Protein AF-A0A355H9F8-F1 (afdb_monomer_lite)

Radius of gyration: 10.98 Å; chains: 1; bounding box: 28×16×30 Å

Sequence (65 aa):
MKLASLKSGRDGRLVVVHKALNSCVSVTEIAPTLQSALDNWSKCEPLLRETYLALEANKISFETF

Foldseek 3Di:
DDWDFDDDPDQGFIWDA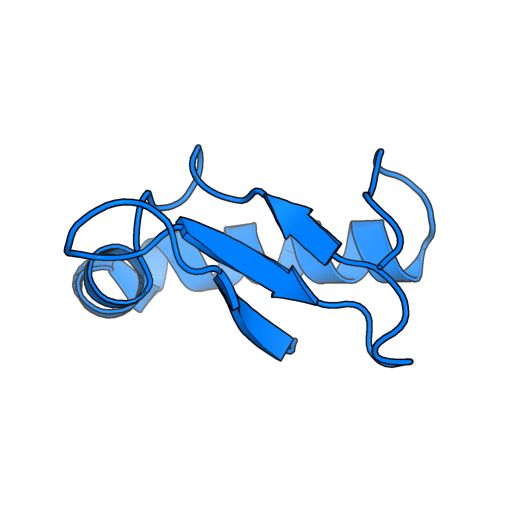APVRFKIDGPVVLPRHPVRCVVVVVRSVVVSVVVRVCVNVVNDDIDTD

Structure (mmCIF, N/CA/C/O backbone):
data_AF-A0A355H9F8-F1
#
_entry.id   AF-A0A355H9F8-F1
#
loop_
_atom_site.group_PDB
_atom_site.id
_atom_site.type_symbol
_atom_site.label_atom_id
_atom_site.label_alt_id
_atom_site.label_comp_id
_atom_site.label_asym_id
_atom_site.label_entity_id
_atom_site.label_seq_id
_atom_site.pdbx_PDB_ins_code
_atom_site.Cartn_x
_atom_site.Cartn_y
_atom_site.Cartn_z
_atom_site.occupancy
_atom_site.B_iso_or_equiv
_atom_site.auth_seq_id
_atom_site.auth_comp_id
_atom_site.auth_asym_id
_atom_site.auth_atom_id
_atom_site.pdbx_PDB_model_num
ATOM 1 N N . MET A 1 1 ? 0.371 -5.084 -7.430 1.00 89.31 1 MET A N 1
ATOM 2 C CA . MET A 1 1 ? 0.390 -3.942 -6.499 1.00 89.31 1 MET A CA 1
ATOM 3 C C . MET A 1 1 ? 0.715 -4.444 -5.108 1.00 89.31 1 MET A C 1
ATOM 5 O O . MET A 1 1 ? 0.127 -5.437 -4.695 1.00 89.31 1 MET A O 1
ATOM 9 N N . LYS A 1 2 ? 1.656 -3.800 -4.414 1.00 93.25 2 LYS A N 1
ATOM 10 C CA . LYS A 1 2 ? 1.938 -4.057 -2.997 1.00 93.25 2 LYS A CA 1
ATOM 11 C C . LYS A 1 2 ? 1.503 -2.833 -2.196 1.00 93.25 2 LYS A C 1
ATOM 13 O O . LYS A 1 2 ? 1.840 -1.715 -2.575 1.00 93.25 2 LYS A O 1
ATOM 18 N N . LEU A 1 3 ? 0.753 -3.052 -1.124 1.00 94.44 3 LEU A N 1
ATOM 19 C CA . LEU A 1 3 ? 0.341 -2.013 -0.184 1.00 94.44 3 LEU A CA 1
ATOM 20 C C . LEU A 1 3 ? 1.020 -2.276 1.154 1.00 94.44 3 LEU A C 1
ATOM 22 O O . LEU A 1 3 ? 1.143 -3.430 1.565 1.00 94.44 3 LEU A O 1
ATOM 26 N N . ALA A 1 4 ? 1.436 -1.216 1.828 1.00 93.19 4 ALA A N 1
ATOM 27 C CA . ALA A 1 4 ? 1.929 -1.286 3.192 1.00 93.19 4 ALA A CA 1
ATOM 28 C C . ALA A 1 4 ? 1.326 -0.153 4.020 1.00 93.19 4 ALA A C 1
ATOM 30 O O . ALA A 1 4 ? 0.883 0.863 3.487 1.00 93.19 4 ALA A O 1
ATOM 31 N N . SER A 1 5 ? 1.314 -0.338 5.336 1.00 93.25 5 SER A N 1
ATOM 32 C CA . SER A 1 5 ? 1.011 0.735 6.276 1.00 93.25 5 SER A CA 1
ATOM 33 C C . SER A 1 5 ? 2.287 1.072 7.031 1.00 93.25 5 SER A C 1
ATOM 35 O O . SER A 1 5 ? 2.832 0.223 7.738 1.00 93.25 5 SER A O 1
ATOM 37 N N . LEU A 1 6 ? 2.791 2.289 6.853 1.00 92.69 6 LEU A N 1
ATOM 38 C CA . LEU A 1 6 ? 3.912 2.784 7.642 1.00 92.69 6 LEU A CA 1
ATOM 39 C C . LEU A 1 6 ? 3.410 3.215 9.017 1.00 92.69 6 LEU A C 1
ATOM 41 O O . LEU A 1 6 ? 2.306 3.749 9.162 1.00 92.69 6 LEU A O 1
ATOM 45 N N . LYS A 1 7 ? 4.237 3.001 10.043 1.00 91.12 7 LYS A N 1
ATOM 46 C CA . LYS A 1 7 ? 3.901 3.370 11.418 1.00 91.12 7 LYS A CA 1
ATOM 47 C C . LYS A 1 7 ? 3.751 4.891 11.520 1.00 91.12 7 LYS A C 1
ATOM 49 O O . LYS A 1 7 ? 4.729 5.627 11.441 1.00 91.12 7 LYS A O 1
ATOM 54 N N . SER A 1 8 ? 2.517 5.351 11.699 1.00 86.25 8 SER A N 1
ATOM 55 C CA . SER A 1 8 ? 2.169 6.765 11.834 1.00 86.25 8 SER A CA 1
ATOM 56 C C . SER A 1 8 ? 0.895 6.889 12.669 1.00 86.25 8 SER A C 1
ATOM 58 O O . SER A 1 8 ? -0.165 6.424 12.260 1.00 86.25 8 SER A O 1
ATOM 60 N N . GLY A 1 9 ? 0.999 7.457 13.872 1.00 86.62 9 GLY A N 1
ATOM 61 C CA . GLY A 1 9 ? -0.129 7.516 14.807 1.00 86.62 9 GLY A CA 1
ATOM 62 C C . GLY A 1 9 ? -0.701 6.133 15.154 1.00 86.62 9 GLY A C 1
ATOM 63 O O . GLY A 1 9 ? 0.035 5.148 15.223 1.00 86.62 9 GLY A O 1
ATOM 64 N N . ARG A 1 10 ? -2.019 6.074 15.393 1.00 88.00 10 ARG A N 1
ATOM 65 C CA . ARG A 1 10 ? -2.739 4.845 15.769 1.00 88.00 10 ARG A CA 1
ATOM 66 C C . ARG A 1 10 ? -2.986 3.915 14.579 1.00 88.00 10 ARG A C 1
ATOM 68 O O . ARG A 1 10 ? -2.742 2.720 14.685 1.00 88.00 10 ARG A O 1
ATOM 75 N N . ASP A 1 11 ? -3.477 4.468 13.472 1.00 85.00 11 ASP A N 1
ATOM 76 C CA . ASP A 1 11 ? -4.005 3.693 12.338 1.00 85.00 11 ASP A CA 1
ATOM 77 C C . ASP A 1 11 ? -2.992 3.521 11.185 1.00 85.00 11 ASP A C 1
ATOM 79 O O . ASP A 1 11 ? -3.252 2.813 10.209 1.00 85.00 11 ASP A O 1
ATOM 83 N N . GLY A 1 12 ? -1.806 4.122 11.315 1.00 92.06 12 GLY A N 1
ATOM 84 C CA . GLY A 1 12 ? -0.758 4.079 10.302 1.00 92.06 12 GLY A CA 1
ATOM 85 C C . GLY A 1 12 ? -1.036 4.984 9.104 1.00 92.06 12 GLY A C 1
ATOM 86 O O . GLY A 1 12 ? -2.042 5.689 9.035 1.00 92.06 12 GLY A O 1
ATOM 87 N N . ARG A 1 13 ? -0.106 4.967 8.150 1.00 93.88 13 ARG A N 1
ATOM 88 C CA . ARG A 1 13 ? -0.201 5.691 6.879 1.00 93.88 13 ARG A CA 1
ATOM 89 C C . ARG A 1 13 ? -0.144 4.706 5.723 1.00 93.88 13 ARG A C 1
ATOM 91 O O . ARG A 1 13 ? 0.830 3.963 5.611 1.00 93.88 13 ARG A O 1
ATOM 98 N N . LEU A 1 14 ? -1.137 4.748 4.837 1.00 95.81 14 LEU A N 1
ATOM 99 C CA . LEU A 1 14 ? -1.150 3.898 3.650 1.00 95.81 14 LEU A CA 1
ATOM 100 C C . LEU A 1 14 ? -0.110 4.351 2.615 1.00 95.81 14 LEU A C 1
ATOM 102 O O . LEU A 1 14 ? -0.086 5.511 2.196 1.00 95.81 14 LEU A O 1
ATOM 106 N N . VAL A 1 15 ? 0.710 3.401 2.169 1.00 95.56 15 VAL A N 1
ATOM 107 C CA . VAL A 1 1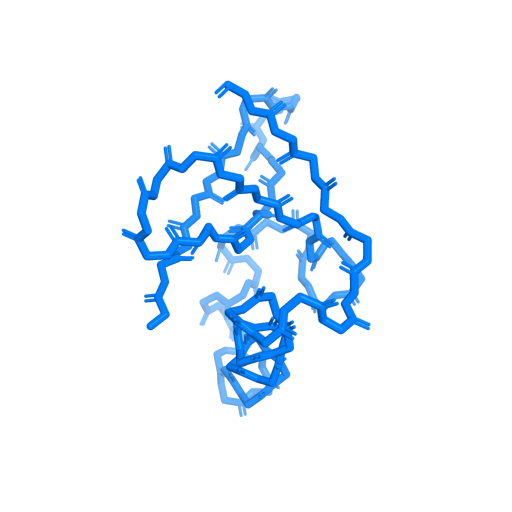5 ? 1.677 3.583 1.086 1.00 95.56 15 VAL A CA 1
ATOM 108 C C . VAL A 1 15 ? 1.557 2.467 0.048 1.00 95.56 15 VAL A C 1
ATOM 110 O O . VAL A 1 15 ? 1.256 1.314 0.371 1.00 95.56 15 VAL A O 1
ATOM 113 N N . VAL A 1 16 ? 1.829 2.803 -1.210 1.00 96.25 16 VAL A N 1
ATOM 114 C CA . VAL A 1 16 ? 2.047 1.837 -2.292 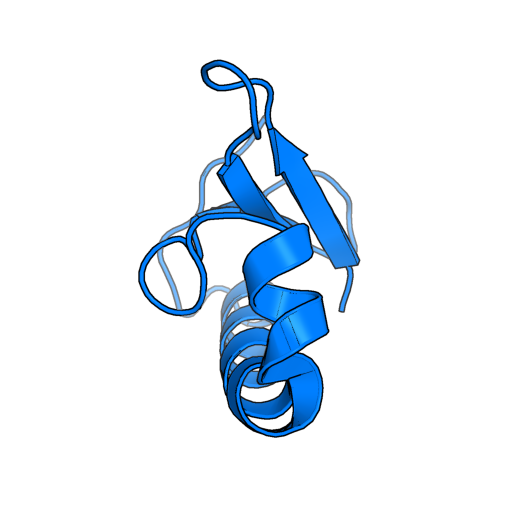1.00 96.25 16 VAL A CA 1
ATOM 115 C C . VAL A 1 16 ? 3.540 1.557 -2.380 1.00 96.25 16 VAL A C 1
ATOM 117 O O . VAL A 1 16 ? 4.344 2.484 -2.401 1.00 96.25 16 VAL A O 1
ATOM 120 N N . VAL A 1 17 ? 3.917 0.284 -2.433 1.00 96.06 17 VAL A N 1
ATOM 121 C CA . VAL A 1 17 ? 5.320 -0.146 -2.429 1.00 96.06 17 VAL A CA 1
ATOM 122 C C . VAL A 1 17 ? 5.706 -0.678 -3.803 1.00 96.06 17 VAL A C 1
ATOM 124 O O . VAL A 1 17 ? 4.961 -1.446 -4.423 1.00 96.06 17 VAL A O 1
ATOM 127 N N . HIS A 1 18 ? 6.896 -0.295 -4.258 1.00 94.56 18 HIS A N 1
ATOM 128 C CA . HIS A 1 18 ? 7.488 -0.787 -5.491 1.00 94.56 18 HIS A CA 1
ATOM 129 C C . HIS A 1 18 ? 7.744 -2.300 -5.405 1.00 94.56 18 HIS A C 1
ATOM 131 O O . HIS A 1 18 ? 8.003 -2.866 -4.336 1.00 94.56 18 HIS A O 1
ATOM 137 N N . LYS A 1 19 ? 7.683 -3.003 -6.536 1.00 92.75 19 LYS A N 1
ATOM 138 C CA . LYS A 1 19 ? 7.829 -4.462 -6.598 1.00 92.75 19 LYS A CA 1
ATOM 139 C C . LYS A 1 19 ? 9.156 -4.927 -6.011 1.00 92.75 19 LYS A C 1
ATOM 141 O O . LYS A 1 19 ? 9.164 -5.959 -5.330 1.00 92.75 19 LYS A O 1
ATOM 146 N N . ALA A 1 20 ? 10.221 -4.156 -6.233 1.00 92.50 20 ALA A N 1
ATOM 147 C CA . ALA A 1 20 ? 11.564 -4.423 -5.724 1.00 92.50 20 ALA A CA 1
ATOM 148 C C . ALA A 1 20 ? 11.744 -4.121 -4.223 1.00 92.50 20 ALA A C 1
ATOM 150 O O . ALA A 1 20 ? 12.820 -4.378 -3.699 1.00 92.50 20 ALA A O 1
ATOM 151 N N . LEU A 1 21 ? 10.704 -3.632 -3.528 1.00 91.81 21 LEU A N 1
ATOM 152 C CA . LEU A 1 21 ? 10.713 -3.347 -2.084 1.00 91.81 21 LEU A CA 1
ATOM 153 C C . LEU A 1 21 ? 11.804 -2.357 -1.642 1.00 91.81 21 LEU A C 1
ATOM 155 O O . LEU A 1 21 ? 12.285 -2.435 -0.520 1.00 91.81 21 LEU A O 1
ATOM 159 N N . ASN A 1 22 ? 12.185 -1.441 -2.528 1.00 93.81 22 ASN A N 1
ATOM 160 C CA . ASN A 1 22 ? 13.210 -0.423 -2.295 1.00 93.81 22 ASN A CA 1
ATOM 161 C C . ASN A 1 22 ? 12.641 1.000 -2.224 1.00 93.81 22 ASN A C 1
ATOM 163 O O . ASN A 1 22 ? 13.337 1.921 -1.818 1.00 93.81 22 ASN A O 1
ATOM 167 N N . SER A 1 23 ? 11.398 1.201 -2.654 1.00 94.31 23 SER A N 1
ATOM 168 C CA . SER A 1 23 ? 10.750 2.506 -2.647 1.00 94.31 23 SER A CA 1
ATOM 169 C C . SER A 1 23 ? 9.250 2.391 -2.418 1.00 94.31 23 SER A C 1
ATOM 171 O O . SER A 1 23 ? 8.631 1.342 -2.647 1.00 94.31 23 SER A O 1
ATOM 173 N N . CYS A 1 24 ? 8.654 3.478 -1.941 1.00 95.44 24 CYS A N 1
ATOM 174 C CA . CYS A 1 24 ? 7.220 3.600 -1.732 1.00 95.44 24 CYS A CA 1
ATOM 175 C C . CYS A 1 24 ? 6.707 5.018 -1.996 1.00 95.44 24 CYS A C 1
ATOM 177 O O . CYS A 1 24 ? 7.463 5.987 -2.000 1.00 95.44 24 CYS A O 1
ATOM 179 N N . VAL A 1 25 ? 5.395 5.128 -2.185 1.00 96.00 25 VAL A N 1
ATOM 180 C CA . VAL A 1 25 ? 4.675 6.390 -2.381 1.00 96.00 25 VAL A CA 1
ATOM 181 C C . VAL A 1 25 ? 3.521 6.464 -1.398 1.00 96.00 25 VAL A C 1
ATOM 183 O O . VAL A 1 25 ? 2.752 5.509 -1.262 1.00 96.00 25 VAL A O 1
ATOM 186 N N . SER A 1 26 ? 3.382 7.607 -0.729 1.00 94.81 26 SER A N 1
ATOM 187 C CA . SER A 1 26 ? 2.218 7.893 0.109 1.00 94.81 26 SER A CA 1
ATOM 188 C C . SER A 1 26 ? 0.967 8.050 -0.746 1.00 94.81 26 SER A C 1
ATOM 190 O O . SER A 1 26 ? 0.947 8.841 -1.681 1.00 94.81 26 SER A O 1
ATOM 192 N N . VAL A 1 27 ? -0.094 7.325 -0.395 1.00 95.38 27 VAL A N 1
ATOM 193 C CA . VAL A 1 27 ? -1.394 7.369 -1.094 1.00 95.38 27 VAL A CA 1
ATOM 194 C C . VAL A 1 27 ? -2.519 7.830 -0.171 1.00 95.38 27 VAL A C 1
ATOM 196 O O . VAL A 1 27 ? -3.686 7.496 -0.366 1.00 95.38 27 VAL A O 1
ATOM 199 N N . THR A 1 28 ? -2.168 8.635 0.832 1.00 92.94 28 THR A N 1
ATOM 200 C CA . THR A 1 28 ? -3.103 9.220 1.804 1.00 92.94 28 THR A CA 1
ATOM 201 C C . THR A 1 28 ? -4.221 10.038 1.169 1.00 92.94 28 THR A C 1
ATOM 203 O O . THR A 1 28 ? -5.288 10.148 1.761 1.00 92.94 28 THR A O 1
ATOM 206 N N . GLU A 1 29 ? -3.987 10.593 -0.024 1.00 93.31 29 GLU A N 1
ATOM 207 C CA . GLU A 1 29 ? -4.992 11.330 -0.799 1.00 93.31 29 GLU A CA 1
ATOM 208 C C . GLU A 1 29 ? -6.075 10.412 -1.389 1.00 93.31 29 GLU A C 1
ATOM 210 O O . GLU A 1 29 ? -7.210 10.843 -1.567 1.00 93.31 29 GLU A O 1
ATOM 215 N N . ILE A 1 30 ? -5.748 9.141 -1.658 1.00 95.00 30 ILE A N 1
ATOM 216 C CA . ILE A 1 30 ? -6.711 8.126 -2.116 1.00 95.00 30 ILE A CA 1
ATOM 217 C C . ILE A 1 30 ? -7.433 7.522 -0.913 1.00 95.00 30 ILE A C 1
ATOM 219 O O . ILE A 1 30 ? -8.657 7.406 -0.903 1.00 95.00 30 ILE A O 1
ATOM 223 N N . ALA A 1 31 ? -6.664 7.112 0.095 1.00 95.00 31 ALA A N 1
ATOM 224 C CA . ALA A 1 31 ? -7.181 6.620 1.358 1.00 95.00 31 ALA A CA 1
ATOM 225 C C . ALA A 1 31 ? -6.144 6.852 2.468 1.00 95.00 31 ALA A C 1
ATOM 227 O O . ALA A 1 31 ? -4.980 6.474 2.307 1.00 95.00 31 ALA A O 1
ATOM 228 N N . PRO A 1 32 ? -6.538 7.416 3.623 1.00 92.69 32 PRO A N 1
ATOM 229 C CA . PRO A 1 32 ? -5.600 7.755 4.692 1.00 92.69 32 PRO A CA 1
ATOM 230 C C . PRO A 1 32 ? -4.958 6.516 5.332 1.00 92.69 32 PRO A C 1
ATOM 232 O O . PRO A 1 32 ? -3.805 6.559 5.763 1.00 92.69 32 PRO A O 1
ATOM 235 N N . THR A 1 33 ? -5.694 5.402 5.381 1.00 95.38 33 THR A N 1
ATOM 236 C CA . THR A 1 33 ? -5.294 4.158 6.047 1.00 95.38 33 THR A CA 1
ATOM 237 C C . THR A 1 33 ? -5.664 2.946 5.196 1.00 95.38 33 THR A C 1
ATOM 239 O O . THR A 1 33 ? -6.537 3.022 4.327 1.00 95.38 33 THR A O 1
ATOM 242 N N . LEU A 1 34 ? -5.031 1.799 5.471 1.00 93.44 34 LEU A N 1
ATOM 243 C CA . LEU A 1 34 ? -5.377 0.540 4.804 1.00 93.44 34 LEU A CA 1
ATOM 244 C C . LEU A 1 34 ? -6.842 0.159 5.045 1.00 93.44 34 LEU A C 1
ATOM 246 O O . LEU A 1 34 ? -7.509 -0.286 4.118 1.00 93.44 34 LEU A O 1
ATOM 250 N N . GLN A 1 35 ? -7.351 0.387 6.258 1.00 93.50 35 GLN A N 1
ATOM 251 C CA . GLN A 1 35 ? -8.751 0.115 6.576 1.00 93.50 35 GLN A CA 1
ATOM 252 C C . GLN A 1 35 ? -9.688 0.943 5.689 1.00 93.50 35 GLN A C 1
ATOM 254 O O . GLN A 1 35 ? -10.559 0.381 5.040 1.00 93.50 35 GLN A O 1
ATOM 259 N N . SER A 1 36 ? -9.440 2.251 5.564 1.00 94.31 36 SER A N 1
ATOM 260 C CA . SER A 1 36 ? -10.261 3.133 4.726 1.00 94.31 36 SER A CA 1
ATOM 261 C C . SER A 1 36 ? -10.249 2.726 3.246 1.00 94.31 36 SER A C 1
ATOM 263 O O . SER A 1 36 ? -11.281 2.818 2.574 1.00 94.31 36 SER A O 1
ATOM 265 N N . ALA A 1 37 ? -9.106 2.229 2.753 1.00 95.12 37 ALA A N 1
ATOM 266 C CA . ALA A 1 37 ? -8.995 1.685 1.404 1.00 95.12 37 ALA A CA 1
ATOM 267 C C . ALA A 1 37 ? -9.812 0.401 1.230 1.00 95.12 37 ALA A C 1
ATOM 269 O O . ALA A 1 37 ? -10.450 0.238 0.196 1.00 95.12 37 ALA A O 1
ATOM 270 N N . LEU A 1 38 ? -9.810 -0.500 2.218 1.00 94.12 38 LEU A N 1
ATOM 271 C CA . LEU A 1 38 ? -10.600 -1.734 2.181 1.00 94.12 38 LEU A CA 1
ATOM 272 C C . LEU A 1 38 ? -12.105 -1.451 2.277 1.00 94.12 38 LEU A C 1
ATOM 274 O O . LEU A 1 38 ? -12.880 -2.043 1.528 1.00 94.12 38 LEU A O 1
ATOM 278 N N . ASP A 1 39 ? -12.510 -0.496 3.117 1.00 95.94 39 ASP A N 1
ATOM 279 C CA . ASP A 1 39 ? -13.912 -0.085 3.269 1.00 95.94 39 ASP A CA 1
ATOM 280 C C . ASP A 1 39 ? -14.489 0.488 1.960 1.00 95.94 39 ASP A C 1
ATOM 282 O O . ASP A 1 39 ? -15.670 0.315 1.660 1.00 95.94 39 ASP A O 1
ATOM 286 N N . ASN A 1 40 ? -13.651 1.149 1.150 1.00 95.50 40 ASN A N 1
ATOM 287 C CA . ASN A 1 40 ? -14.022 1.758 -0.133 1.00 95.50 40 ASN A CA 1
ATOM 288 C C . ASN A 1 40 ? -13.303 1.112 -1.327 1.00 95.50 40 ASN A C 1
ATOM 290 O O . ASN A 1 40 ? -13.035 1.781 -2.331 1.00 95.50 40 ASN A O 1
ATOM 294 N N . TRP A 1 41 ? -13.003 -0.188 -1.241 1.00 95.25 41 TRP A N 1
ATOM 295 C CA . TRP A 1 41 ? -12.098 -0.865 -2.175 1.00 95.25 41 TRP A CA 1
ATOM 296 C C . TRP A 1 41 ? -12.464 -0.668 -3.647 1.00 95.25 41 TRP A C 1
ATOM 298 O O . TRP A 1 41 ? -11.593 -0.357 -4.452 1.00 95.25 41 TRP A O 1
ATOM 308 N N . SER A 1 42 ? -13.749 -0.732 -3.999 1.00 96.19 42 SER A N 1
ATOM 309 C CA . SER A 1 42 ? -14.212 -0.542 -5.382 1.00 96.19 42 SER A CA 1
ATOM 310 C C . SER A 1 42 ? -13.842 0.819 -5.987 1.00 96.19 42 SER A C 1
ATOM 312 O O . SER A 1 42 ? -13.769 0.943 -7.205 1.00 96.19 42 SER A O 1
ATOM 314 N N . LYS A 1 43 ? -13.632 1.848 -5.155 1.00 95.88 43 LYS A N 1
ATOM 315 C CA . LYS A 1 43 ? -13.197 3.186 -5.586 1.00 95.88 43 LYS A CA 1
ATOM 316 C C . LYS A 1 43 ? -11.683 3.350 -5.484 1.00 95.88 43 LYS A C 1
ATOM 318 O O . LYS A 1 43 ? -11.080 3.977 -6.349 1.00 95.88 43 LYS A O 1
ATOM 323 N N . CYS A 1 44 ? -11.077 2.803 -4.433 1.00 97.06 44 CYS A N 1
ATOM 324 C CA . CYS A 1 44 ? -9.652 2.972 -4.164 1.00 97.06 44 CYS A CA 1
ATOM 325 C C . CYS A 1 44 ? -8.773 2.082 -5.053 1.00 97.06 44 CYS A C 1
ATOM 327 O O . CYS A 1 44 ? -7.725 2.538 -5.494 1.00 97.06 44 CYS A O 1
ATOM 329 N N . GLU A 1 45 ? -9.183 0.844 -5.345 1.00 96.06 45 GLU A N 1
ATOM 330 C CA . GLU A 1 45 ? -8.408 -0.120 -6.144 1.00 96.06 45 GLU A CA 1
ATOM 331 C C . GLU A 1 45 ? -7.895 0.444 -7.476 1.00 96.06 45 GLU A C 1
ATOM 333 O O . GLU A 1 45 ? -6.680 0.368 -7.688 1.00 96.06 45 GLU A O 1
ATOM 338 N N . PRO A 1 46 ? -8.728 1.059 -8.342 1.00 96.94 46 PRO A N 1
ATOM 339 C CA . PRO A 1 46 ? -8.246 1.546 -9.631 1.00 96.94 46 PRO A CA 1
ATOM 340 C C . PRO A 1 46 ? -7.226 2.680 -9.476 1.00 96.94 46 PRO A C 1
ATOM 342 O O . PRO A 1 46 ? -6.217 2.688 -10.181 1.00 96.94 46 PRO A O 1
ATOM 345 N N . LEU A 1 47 ? -7.442 3.584 -8.514 1.00 96.25 47 LEU A N 1
ATOM 346 C CA . LEU A 1 47 ? -6.541 4.705 -8.226 1.00 96.25 47 LEU A CA 1
ATOM 347 C C . LEU A 1 47 ? -5.200 4.207 -7.675 1.00 96.25 47 LEU A C 1
ATOM 349 O O . LEU A 1 47 ? -4.140 4.581 -8.171 1.00 96.25 47 LEU A O 1
ATOM 353 N N . LEU A 1 48 ? -5.239 3.300 -6.694 1.00 96.00 48 LEU A N 1
ATOM 354 C CA . LEU A 1 48 ? -4.042 2.688 -6.116 1.00 96.00 48 LEU A CA 1
ATOM 355 C C . LEU A 1 48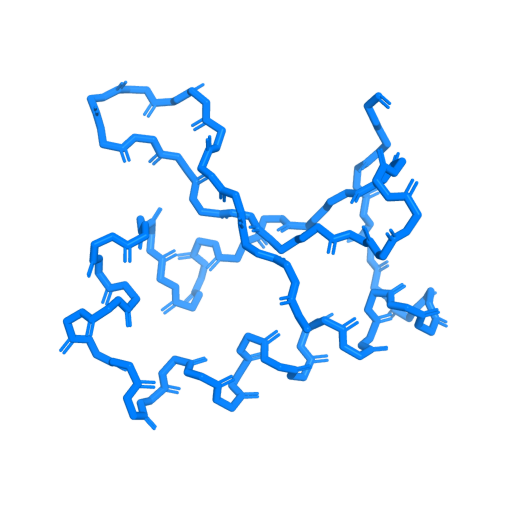 ? -3.253 1.917 -7.179 1.00 96.00 48 LEU A C 1
ATOM 357 O O . LEU A 1 48 ? -2.019 1.956 -7.197 1.00 96.00 48 LEU A O 1
ATOM 361 N N . ARG A 1 49 ? -3.955 1.231 -8.088 1.00 96.12 49 ARG A N 1
ATOM 362 C CA . ARG A 1 49 ? -3.336 0.488 -9.185 1.00 96.12 49 ARG A CA 1
ATOM 363 C C . ARG A 1 49 ? -2.647 1.416 -10.176 1.00 96.12 49 ARG A C 1
ATOM 365 O O . ARG A 1 49 ? -1.544 1.096 -10.615 1.00 96.12 49 ARG A O 1
ATOM 372 N N . GLU A 1 50 ? -3.255 2.548 -10.507 1.00 96.19 50 GLU A N 1
ATOM 373 C CA . GLU A 1 50 ? -2.631 3.573 -11.344 1.00 96.19 50 GLU A CA 1
ATOM 374 C C . GLU A 1 50 ? -1.364 4.130 -10.688 1.00 96.19 50 GLU A C 1
ATOM 376 O O . GLU A 1 50 ? -0.309 4.155 -11.325 1.00 96.19 50 GLU A O 1
ATOM 381 N N . THR A 1 51 ? -1.418 4.469 -9.394 1.00 95.69 51 THR A N 1
ATOM 382 C CA . THR A 1 51 ? -0.234 4.931 -8.653 1.00 95.69 51 THR A CA 1
ATOM 383 C C . THR A 1 51 ? 0.864 3.870 -8.631 1.00 95.69 51 THR A C 1
ATOM 385 O O . THR A 1 51 ? 2.033 4.185 -8.831 1.00 95.69 51 THR A O 1
ATOM 388 N N . TYR A 1 52 ? 0.501 2.597 -8.449 1.00 96.19 52 TYR A N 1
ATOM 389 C CA . TYR A 1 52 ? 1.446 1.484 -8.506 1.00 96.19 52 TYR A CA 1
ATOM 390 C C . TYR A 1 52 ? 2.128 1.374 -9.875 1.00 96.19 52 TYR A C 1
ATOM 392 O O . TYR A 1 52 ? 3.345 1.241 -9.940 1.00 96.19 52 TYR A O 1
ATOM 400 N N . LEU A 1 53 ? 1.376 1.468 -10.974 1.00 96.00 53 LEU A N 1
ATOM 401 C CA . LEU A 1 53 ? 1.949 1.433 -12.323 1.00 96.00 53 LEU A CA 1
ATOM 402 C C . LEU A 1 53 ? 2.844 2.647 -12.601 1.00 96.00 53 LEU A C 1
ATOM 404 O O . LEU A 1 53 ? 3.893 2.509 -13.228 1.00 96.00 53 LEU A O 1
ATOM 408 N N . ALA A 1 54 ? 2.452 3.826 -12.121 1.00 95.44 54 ALA A N 1
ATOM 409 C CA . ALA A 1 54 ? 3.254 5.033 -12.249 1.00 95.44 54 ALA A CA 1
ATOM 410 C C . ALA A 1 54 ? 4.553 4.950 -11.426 1.00 95.44 54 ALA A C 1
ATOM 412 O O . ALA A 1 54 ? 5.596 5.394 -11.908 1.00 95.44 54 ALA A O 1
ATOM 413 N N . LEU A 1 55 ? 4.508 4.329 -10.241 1.00 94.94 55 LEU A N 1
ATOM 414 C CA . LEU A 1 55 ? 5.682 4.043 -9.415 1.00 94.94 55 LEU A CA 1
ATOM 415 C C . LEU A 1 55 ? 6.651 3.096 -10.130 1.00 94.94 55 LEU A C 1
ATOM 417 O O . LEU A 1 55 ? 7.829 3.409 -10.247 1.00 94.94 55 LEU A O 1
ATOM 421 N N . GLU A 1 56 ? 6.158 1.977 -10.670 1.00 93.75 56 GLU A N 1
ATOM 422 C CA . GLU A 1 56 ? 6.985 1.027 -11.438 1.00 93.75 56 GLU A CA 1
ATOM 423 C C . GLU A 1 56 ? 7.604 1.676 -12.688 1.00 93.75 56 GLU A C 1
ATOM 425 O O . GLU A 1 56 ? 8.713 1.337 -13.092 1.00 93.75 56 GLU A O 1
ATOM 430 N N . ALA A 1 57 ? 6.903 2.633 -13.300 1.00 94.94 57 ALA A N 1
ATOM 431 C CA . ALA A 1 57 ? 7.393 3.384 -14.451 1.00 94.94 57 ALA A CA 1
ATOM 432 C C . ALA A 1 57 ? 8.300 4.575 -14.079 1.00 94.94 57 ALA A C 1
ATOM 434 O O . ALA A 1 57 ? 8.713 5.304 -14.981 1.00 94.94 57 ALA A O 1
ATOM 435 N N . ASN A 1 58 ? 8.592 4.799 -12.790 1.00 93.06 58 ASN A N 1
ATOM 436 C CA . AS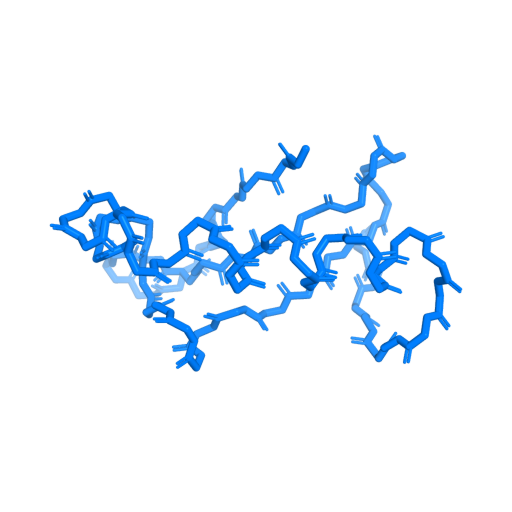N A 1 58 ? 9.312 5.973 -12.275 1.00 93.06 58 ASN A CA 1
ATOM 437 C C . ASN A 1 58 ? 8.718 7.319 -12.747 1.00 93.06 58 ASN A C 1
ATOM 439 O O . ASN A 1 58 ? 9.443 8.280 -12.995 1.00 93.06 58 ASN A O 1
ATOM 443 N N . LYS A 1 59 ? 7.390 7.392 -12.908 1.00 94.62 59 LYS A N 1
ATOM 444 C CA . LYS A 1 59 ? 6.670 8.584 -13.399 1.00 94.62 59 LYS A CA 1
ATOM 445 C C . LYS A 1 59 ? 6.165 9.508 -12.292 1.00 94.62 59 LYS A C 1
ATOM 447 O O . LYS A 1 59 ? 5.609 10.560 -12.589 1.00 94.62 59 LYS A O 1
ATOM 452 N N . ILE A 1 60 ? 6.323 9.107 -11.036 1.00 94.38 60 ILE A N 1
ATOM 453 C CA . ILE A 1 60 ? 5.897 9.862 -9.857 1.00 94.38 60 ILE A CA 1
ATOM 454 C C . ILE A 1 60 ? 7.042 9.947 -8.859 1.00 94.38 60 ILE A C 1
ATOM 456 O O . ILE A 1 60 ? 7.933 9.100 -8.855 1.00 94.38 60 ILE A O 1
ATOM 460 N N . SER A 1 61 ? 7.008 10.965 -8.006 1.00 93.50 61 SER A N 1
ATOM 461 C CA . SER A 1 61 ? 7.949 11.092 -6.899 1.00 93.50 61 SER A CA 1
ATOM 462 C C . SER A 1 61 ? 7.695 9.999 -5.865 1.00 93.50 61 SER A C 1
ATOM 464 O O . SER A 1 61 ? 6.557 9.781 -5.451 1.00 93.50 61 SER A O 1
ATOM 466 N N . PHE A 1 62 ? 8.760 9.324 -5.447 1.00 93.94 62 PHE A N 1
ATOM 467 C CA . PHE A 1 62 ? 8.731 8.270 -4.443 1.00 93.94 62 PHE A CA 1
ATOM 468 C C . PHE A 1 62 ? 9.835 8.466 -3.415 1.00 93.94 62 PHE A C 1
ATOM 470 O O . PHE A 1 62 ? 10.833 9.140 -3.665 1.00 93.94 62 PHE A O 1
ATOM 477 N N . GLU A 1 63 ? 9.642 7.846 -2.260 1.00 93.50 63 GLU A N 1
ATOM 478 C CA . GLU A 1 63 ? 10.608 7.811 -1.174 1.00 93.50 63 GLU A CA 1
ATOM 479 C C . GLU A 1 63 ? 11.297 6.442 -1.172 1.00 93.50 63 GLU A C 1
ATOM 481 O O . GLU A 1 63 ? 10.640 5.403 -1.276 1.00 93.50 63 GLU A O 1
ATOM 486 N N . THR A 1 64 ? 12.624 6.441 -1.082 1.00 91.88 64 THR A N 1
ATOM 487 C CA . THR A 1 64 ? 13.447 5.235 -0.904 1.00 91.88 64 THR A CA 1
ATOM 488 C C . THR A 1 64 ? 13.641 4.998 0.592 1.00 91.88 64 THR A C 1
ATOM 490 O O . THR A 1 64 ? 13.798 5.966 1.339 1.00 91.88 64 THR A O 1
ATOM 493 N N . PHE A 1 65 ? 13.650 3.740 1.031 1.00 83.75 65 PHE A N 1
ATOM 494 C CA . PHE A 1 65 ? 13.894 3.357 2.426 1.00 83.75 65 PHE A CA 1
ATOM 495 C C . PHE A 1 65 ? 14.898 2.210 2.533 1.00 83.75 65 PHE A C 1
ATOM 497 O O . PHE A 1 65 ? 15.053 1.459 1.542 1.00 83.75 65 PHE A O 1
#

pLDDT: mean 93.81, std 2.75, range [83.75, 97.06]

Secondary structure (DSSP, 8-state):
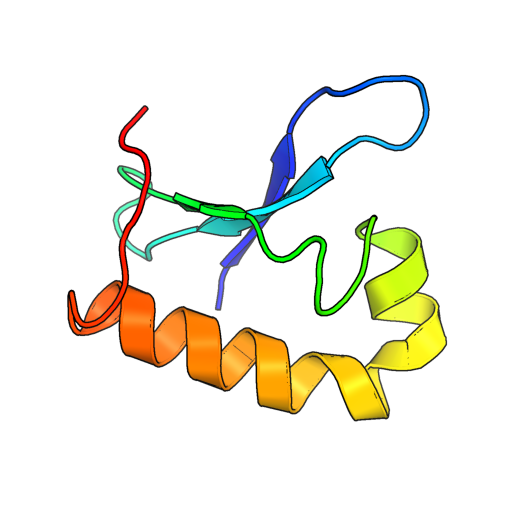-EEEEE--TTT-EEEEE-TTSSEEEE-TTT-SSHHHHHHTHHHHHHHHHHHHHHHHTT-S--EE-